Protein AF-A0A936BT68-F1 (afdb_monomer_lite)

Secondary structure (DSSP, 8-state):
-PPPPPHHHHHHHHHHHHHTTTSEEEEEE-TTT--EEEPPTT----TTPEEEEEEE--SS-TTSPPPEEEEEETTEEEE-TTEEEEE-SHHHIIIIIHHHHHHTT---HHHHHHHHHHTSTT--EEEEEEETTTEEEEEE-SSS-EEEEEEE--SS--S------HHHHHHTTS------

Structure (mmCIF, N/CA/C/O backbone):
data_AF-A0A936BT68-F1
#
_entry.id   AF-A0A936BT68-F1
#
loop_
_atom_site.group_PDB
_atom_site.id
_atom_site.type_symbol
_atom_site.label_atom_id
_atom_site.label_alt_id
_atom_site.label_comp_id
_atom_site.label_asym_id
_atom_site.label_entity_id
_atom_site.label_seq_id
_atom_site.pdbx_PDB_ins_code
_atom_site.Cartn_x
_atom_site.Cartn_y
_atom_site.Cartn_z
_atom_site.occupancy
_atom_site.B_iso_or_equiv
_atom_site.auth_seq_id
_atom_site.auth_comp_id
_atom_site.auth_asym_id
_atom_site.auth_atom_id
_atom_site.pdbx_PDB_model_num
ATOM 1 N N . MET A 1 1 ? -19.590 13.803 23.594 1.00 48.88 1 MET A N 1
ATOM 2 C CA . MET A 1 1 ? -20.004 13.004 22.419 1.00 48.88 1 MET A CA 1
ATOM 3 C C . MET A 1 1 ? -18.750 12.558 21.680 1.00 48.88 1 MET A C 1
ATOM 5 O O . MET A 1 1 ? -17.826 13.366 21.618 1.00 48.88 1 MET A O 1
ATOM 9 N N . PRO A 1 2 ? -18.669 11.313 21.182 1.00 62.84 2 PRO A N 1
ATOM 10 C CA . PRO A 1 2 ? -17.522 10.869 20.390 1.00 62.84 2 PRO A CA 1
ATOM 11 C C . PRO A 1 2 ? -17.356 11.774 19.162 1.00 62.84 2 PRO A C 1
ATOM 13 O O . PRO A 1 2 ? -18.346 12.160 18.539 1.00 62.84 2 PRO A O 1
ATOM 16 N N . LYS A 1 3 ? -16.112 12.158 18.842 1.00 68.19 3 LYS A N 1
ATOM 17 C CA . LYS A 1 3 ? -15.832 12.954 17.639 1.00 68.19 3 LYS A CA 1
ATOM 18 C C . LYS A 1 3 ? -16.303 12.165 16.409 1.00 68.19 3 LYS A C 1
ATOM 20 O O . LYS A 1 3 ? -15.935 10.995 16.293 1.00 68.19 3 LYS A O 1
ATOM 25 N N . PRO A 1 4 ? -17.068 12.780 15.489 1.00 77.62 4 PRO A N 1
ATOM 26 C CA . PRO A 1 4 ? -17.432 12.132 14.239 1.00 77.62 4 PRO A CA 1
ATOM 27 C C . PRO A 1 4 ? -16.176 11.677 13.497 1.00 77.62 4 PRO A C 1
ATOM 29 O O . PRO A 1 4 ? -15.203 12.429 13.384 1.00 77.62 4 PRO A O 1
ATOM 32 N N . LEU A 1 5 ? -16.186 10.443 12.997 1.00 83.75 5 LEU A N 1
ATOM 33 C CA . LEU A 1 5 ? -15.094 9.956 12.167 1.00 83.75 5 LEU A CA 1
ATOM 34 C C . LEU A 1 5 ? -15.108 10.700 10.839 1.00 83.75 5 LEU A C 1
ATOM 36 O O . LEU A 1 5 ? -16.136 10.799 10.171 1.00 83.75 5 LEU A O 1
ATOM 40 N N . THR A 1 6 ? -13.947 11.213 10.450 1.00 87.19 6 THR A N 1
ATOM 41 C CA . THR A 1 6 ? -13.766 11.783 9.120 1.00 87.19 6 THR A CA 1
ATOM 42 C C . THR A 1 6 ? -13.643 10.657 8.096 1.00 87.19 6 THR A C 1
ATOM 44 O O . THR A 1 6 ? -13.238 9.535 8.420 1.00 87.19 6 THR A O 1
ATOM 47 N N . SER A 1 7 ? -13.927 10.962 6.831 1.00 84.81 7 SER A N 1
ATOM 48 C CA . SER A 1 7 ? -13.665 10.042 5.717 1.00 84.81 7 SER A CA 1
ATOM 49 C C . SER A 1 7 ? -12.198 9.600 5.677 1.00 84.81 7 SER A C 1
ATOM 51 O O . SER A 1 7 ? -11.913 8.440 5.393 1.00 84.81 7 SER A O 1
ATOM 53 N N . THR A 1 8 ? -11.267 10.485 6.041 1.00 81.88 8 THR A N 1
ATOM 54 C CA . THR A 1 8 ? -9.837 10.176 6.157 1.00 81.88 8 THR A CA 1
ATOM 55 C C . THR A 1 8 ? -9.554 9.116 7.223 1.00 81.88 8 THR A C 1
ATOM 57 O O . THR A 1 8 ? -8.767 8.205 6.966 1.00 81.88 8 THR A O 1
ATOM 60 N N . HIS A 1 9 ? -10.207 9.186 8.390 1.00 84.38 9 HIS A N 1
ATOM 61 C CA . HIS A 1 9 ? -10.048 8.174 9.442 1.00 84.38 9 HIS A CA 1
ATOM 62 C C . HIS A 1 9 ? -10.574 6.812 8.993 1.00 84.38 9 HIS A C 1
ATOM 64 O O . HIS A 1 9 ? -9.851 5.823 9.084 1.00 84.38 9 HIS A O 1
ATOM 70 N N . LEU A 1 10 ? -11.792 6.769 8.445 1.00 87.44 10 LEU A N 1
ATOM 71 C CA . LEU A 1 10 ? -12.382 5.528 7.933 1.00 87.44 10 LEU A CA 1
ATOM 72 C C . LEU A 1 10 ? -11.519 4.909 6.835 1.00 87.44 10 LEU A C 1
ATOM 74 O O . LEU A 1 10 ? -11.284 3.705 6.826 1.00 87.44 10 LEU A O 1
ATOM 78 N N . ARG A 1 11 ? -10.988 5.746 5.943 1.00 84.12 11 ARG A N 1
ATOM 79 C CA . ARG A 1 11 ? -10.097 5.316 4.871 1.00 84.12 11 ARG A CA 1
ATOM 80 C C . ARG A 1 11 ? -8.793 4.718 5.404 1.00 84.12 11 ARG A C 1
ATOM 82 O O . ARG A 1 11 ? -8.335 3.719 4.865 1.00 84.12 11 ARG A O 1
ATOM 89 N N . ARG A 1 12 ? -8.191 5.308 6.441 1.00 84.12 12 ARG A N 1
ATOM 90 C CA . ARG A 1 12 ? -6.978 4.764 7.076 1.00 84.12 12 ARG A CA 1
ATOM 91 C C . ARG A 1 12 ? -7.250 3.406 7.722 1.00 84.12 12 ARG A C 1
ATOM 93 O O . ARG A 1 12 ? -6.476 2.484 7.508 1.00 84.12 12 ARG A O 1
ATOM 100 N N . LEU A 1 13 ? -8.357 3.283 8.454 1.00 88.81 13 LEU A N 1
ATOM 101 C CA . LEU A 1 13 ? -8.771 2.014 9.055 1.00 88.81 13 LEU A CA 1
ATOM 102 C C . LEU A 1 13 ? -9.022 0.950 7.978 1.00 88.81 13 LEU A C 1
ATOM 104 O O . LEU A 1 13 ? -8.562 -0.174 8.110 1.00 88.81 13 LEU A O 1
ATOM 108 N N . ALA A 1 14 ? -9.676 1.301 6.871 1.00 88.19 14 ALA A N 1
ATOM 109 C CA . ALA A 1 14 ? -9.881 0.361 5.772 1.00 88.19 14 ALA A CA 1
ATOM 110 C C . ALA A 1 14 ? -8.554 -0.158 5.183 1.00 88.19 14 ALA A C 1
ATOM 112 O O . ALA A 1 14 ? -8.424 -1.357 4.966 1.00 88.19 14 ALA A O 1
ATOM 113 N N . GLU A 1 15 ? -7.555 0.708 4.977 1.00 84.31 15 GLU A N 1
ATOM 114 C CA . GLU A 1 15 ? -6.229 0.276 4.495 1.00 84.31 15 GLU A CA 1
ATOM 115 C C . GLU A 1 15 ? -5.481 -0.575 5.525 1.00 84.31 15 GLU A C 1
ATOM 117 O O . GLU A 1 15 ? -4.809 -1.528 5.153 1.00 84.31 15 GLU A O 1
ATOM 122 N N . GLU A 1 16 ? -5.591 -0.266 6.818 1.00 86.00 16 GLU A N 1
ATOM 123 C CA . GLU A 1 16 ? -4.971 -1.083 7.867 1.00 86.00 16 GLU A CA 1
ATOM 124 C C . GLU A 1 16 ? -5.599 -2.483 7.923 1.00 86.00 16 GLU A C 1
ATOM 126 O O . GLU A 1 16 ? -4.882 -3.481 8.012 1.00 86.00 16 GLU A O 1
ATOM 131 N N . ALA A 1 17 ? -6.927 -2.567 7.794 1.00 88.12 17 ALA A N 1
ATOM 132 C CA . ALA A 1 17 ? -7.636 -3.837 7.686 1.00 88.12 17 ALA A CA 1
ATOM 133 C C . ALA A 1 17 ? -7.255 -4.604 6.413 1.00 88.12 17 ALA A C 1
ATOM 135 O O . ALA A 1 17 ? -7.115 -5.826 6.441 1.00 88.12 17 ALA A O 1
ATOM 136 N N . ASP A 1 18 ? -7.066 -3.901 5.297 1.00 83.69 18 ASP A N 1
ATOM 137 C CA . ASP A 1 18 ? -6.603 -4.493 4.042 1.00 83.69 18 ASP A CA 1
ATOM 138 C C . ASP A 1 18 ? -5.126 -4.920 4.097 1.00 83.69 18 ASP A C 1
ATOM 140 O O . ASP A 1 18 ? -4.725 -5.883 3.451 1.00 83.69 18 ASP A O 1
ATOM 144 N N . GLY A 1 19 ? -4.306 -4.273 4.923 1.00 81.00 19 GLY A N 1
ATOM 145 C CA . GLY A 1 19 ? -2.931 -4.691 5.205 1.00 81.00 19 GLY A CA 1
ATOM 146 C C . GLY A 1 19 ? -2.835 -5.964 6.054 1.00 81.00 19 GLY A C 1
ATOM 147 O O . GLY A 1 19 ? -1.782 -6.596 6.080 1.00 81.00 19 GLY A O 1
ATOM 148 N N . ARG A 1 20 ? -3.926 -6.362 6.722 1.00 85.38 20 ARG A N 1
ATOM 149 C CA . ARG A 1 20 ? -4.020 -7.528 7.620 1.00 85.38 20 ARG A CA 1
ATOM 150 C C . ARG A 1 20 ? -5.041 -8.557 7.116 1.00 85.38 20 ARG A C 1
ATOM 152 O O . ARG A 1 20 ? -5.829 -9.105 7.887 1.00 85.38 20 ARG A O 1
ATOM 159 N N . ARG A 1 21 ? -5.068 -8.801 5.799 1.00 85.38 21 ARG A N 1
ATOM 160 C CA . ARG A 1 21 ? -5.963 -9.808 5.198 1.00 85.38 21 ARG A CA 1
ATOM 161 C C . ARG A 1 21 ? -5.765 -11.187 5.823 1.00 85.38 21 ARG A C 1
ATOM 163 O O . ARG A 1 21 ? -4.670 -11.554 6.239 1.00 85.38 21 ARG A O 1
ATOM 170 N N . GLY A 1 22 ? -6.853 -11.946 5.880 1.00 84.75 22 GLY A N 1
ATOM 171 C CA . GLY A 1 22 ? -6.909 -13.266 6.496 1.00 84.75 22 GLY A CA 1
ATOM 172 C C . GLY A 1 22 ? -7.015 -13.237 8.021 1.00 84.75 22 GLY A C 1
ATOM 173 O O . GLY A 1 22 ? -7.292 -14.278 8.615 1.00 84.75 22 GLY A O 1
ATOM 174 N N . GLU A 1 23 ? -6.851 -12.076 8.659 1.00 89.19 23 GLU A N 1
ATOM 175 C CA . GLU A 1 23 ? -7.019 -11.915 10.100 1.00 89.19 23 GLU A CA 1
ATOM 176 C C . GLU A 1 23 ? -8.443 -11.456 10.447 1.00 89.19 23 GLU A C 1
ATOM 178 O O . GLU A 1 23 ? -9.069 -10.671 9.730 1.00 89.19 23 GLU A O 1
ATOM 183 N N . LYS A 1 24 ? -8.951 -11.927 11.591 1.00 90.62 24 LYS A N 1
ATOM 184 C CA . LYS A 1 24 ? -10.125 -11.331 12.237 1.00 90.62 24 LYS A CA 1
ATOM 185 C C . LYS A 1 24 ? -9.650 -10.182 13.112 1.00 90.62 24 LYS A C 1
ATOM 187 O O . LYS A 1 24 ? -8.846 -10.385 14.020 1.00 90.62 24 LYS A O 1
ATOM 192 N N . LEU A 1 25 ? -10.147 -8.989 12.837 1.00 93.06 25 LEU A N 1
ATOM 193 C CA . LEU A 1 25 ? -9.731 -7.753 13.477 1.00 93.06 25 LEU A CA 1
ATOM 194 C C . LEU A 1 25 ? -10.858 -7.203 14.343 1.00 93.06 25 LEU A C 1
ATOM 196 O O . LEU A 1 25 ? -12.029 -7.261 13.974 1.00 93.06 25 LEU A O 1
ATOM 200 N N . GLN A 1 26 ? -10.492 -6.615 15.476 1.00 93.69 26 GLN A N 1
ATOM 201 C CA . GLN A 1 26 ? -11.423 -5.896 16.340 1.00 93.69 26 GLN A CA 1
ATOM 202 C C . GLN A 1 26 ? -11.029 -4.426 16.361 1.00 93.69 26 GLN A C 1
ATOM 204 O O . GLN A 1 26 ? -9.921 -4.081 16.772 1.00 93.69 26 GLN A O 1
ATOM 209 N N . LEU A 1 27 ? -11.922 -3.568 15.877 1.00 93.44 27 LEU A N 1
ATOM 210 C CA . LEU A 1 27 ? -11.777 -2.125 15.959 1.00 93.44 27 LEU A CA 1
ATOM 211 C C . LEU A 1 27 ? -12.175 -1.690 17.364 1.00 93.44 27 LEU A C 1
ATOM 213 O O . LEU A 1 27 ? -13.316 -1.891 17.785 1.00 93.44 27 LEU A O 1
ATOM 217 N N . ILE A 1 28 ? -11.240 -1.085 18.078 1.00 92.62 28 ILE A N 1
ATOM 218 C CA . ILE A 1 28 ? -11.433 -0.633 19.451 1.00 92.62 28 ILE A CA 1
ATOM 219 C C . ILE A 1 28 ? -11.326 0.883 19.533 1.00 92.62 28 ILE A C 1
ATOM 221 O O . ILE A 1 28 ? -10.630 1.505 18.729 1.00 92.62 28 ILE A O 1
ATOM 225 N N . GLN A 1 29 ? -11.997 1.468 20.523 1.00 89.69 29 GLN A N 1
ATOM 226 C CA . GLN A 1 29 ? -11.773 2.854 20.918 1.00 89.69 29 GLN A CA 1
ATOM 227 C C . GLN A 1 29 ? -10.882 2.896 22.154 1.00 89.69 29 GLN A C 1
ATOM 229 O O . GLN A 1 29 ? -11.271 2.398 23.212 1.00 89.69 29 GLN A O 1
ATOM 234 N N . ASP A 1 30 ? -9.696 3.489 22.021 1.00 83.62 30 ASP A N 1
ATOM 235 C CA . ASP A 1 30 ? -8.776 3.662 23.139 1.00 83.62 30 ASP A CA 1
ATOM 236 C C . ASP A 1 30 ? -9.451 4.510 24.234 1.00 83.62 30 ASP A C 1
ATOM 238 O O . ASP A 1 30 ? -9.887 5.632 23.959 1.00 83.62 30 ASP A O 1
ATOM 242 N N . PRO A 1 31 ? -9.566 4.013 25.478 1.00 83.12 31 PRO A N 1
ATOM 243 C CA . PRO A 1 31 ? -10.283 4.722 26.533 1.00 83.12 31 PRO A CA 1
ATOM 244 C C . PRO A 1 31 ? -9.545 5.972 27.038 1.00 83.12 31 PRO A C 1
ATOM 246 O O . PRO A 1 31 ? -10.157 6.806 27.703 1.00 83.12 31 PRO A O 1
ATOM 249 N N . ARG A 1 32 ? -8.242 6.113 26.759 1.00 84.06 32 ARG A N 1
ATOM 250 C CA . ARG A 1 32 ? -7.422 7.263 27.172 1.00 84.06 32 ARG A CA 1
ATOM 251 C C . ARG A 1 32 ? -7.440 8.364 26.125 1.00 84.06 32 ARG A C 1
ATOM 253 O O . ARG A 1 32 ? -7.597 9.530 26.476 1.00 84.06 32 ARG A O 1
ATOM 260 N N . THR A 1 33 ? -7.247 8.006 24.857 1.00 84.56 33 THR A N 1
ATOM 261 C CA . THR A 1 33 ? -7.128 8.990 23.765 1.00 84.56 33 THR A CA 1
ATOM 262 C C . THR A 1 33 ? -8.436 9.195 23.006 1.00 84.56 33 THR A C 1
ATOM 264 O O . THR A 1 33 ? -8.619 10.223 22.354 1.00 84.56 33 THR A O 1
ATOM 267 N N . GLY A 1 34 ? -9.363 8.238 23.085 1.00 83.62 34 GLY A N 1
ATOM 268 C CA . GLY A 1 34 ? -10.586 8.207 22.287 1.00 83.62 34 GLY A CA 1
ATOM 269 C C . GLY A 1 34 ? -10.357 7.830 20.820 1.00 83.62 34 GLY A C 1
ATOM 270 O O . GLY A 1 34 ? -11.310 7.881 20.037 1.00 83.62 34 GLY A O 1
ATOM 271 N N . GLU A 1 35 ? -9.127 7.478 20.432 1.00 87.06 35 GLU A N 1
ATOM 272 C CA . GLU A 1 35 ? -8.771 7.123 19.058 1.00 87.06 35 GLU A CA 1
ATOM 273 C C . GLU A 1 35 ? -9.236 5.712 18.694 1.00 87.06 35 GLU A C 1
ATOM 275 O O . GLU A 1 35 ? -9.232 4.802 19.523 1.00 87.06 35 GLU A O 1
ATOM 280 N N . LEU A 1 36 ? -9.623 5.527 17.429 1.00 89.75 36 LEU A N 1
ATOM 281 C CA . LEU A 1 36 ? -9.947 4.211 16.891 1.00 89.75 36 LEU A CA 1
ATOM 282 C C . LEU A 1 36 ? -8.711 3.554 16.289 1.00 89.75 36 LEU A C 1
ATOM 284 O O . LEU A 1 36 ? -8.007 4.175 15.493 1.00 89.75 36 LEU A O 1
ATOM 288 N N . ARG A 1 37 ? -8.500 2.281 16.615 1.00 90.62 37 ARG A N 1
ATOM 289 C CA . ARG A 1 37 ? -7.453 1.439 16.022 1.00 90.62 37 ARG A CA 1
ATOM 290 C C . ARG A 1 37 ? -7.850 -0.027 16.067 1.00 90.62 37 ARG A C 1
ATOM 292 O O . ARG A 1 37 ? -8.706 -0.407 16.868 1.00 90.62 37 ARG A O 1
ATOM 299 N N . PHE A 1 38 ? -7.215 -0.863 15.253 1.00 92.12 38 PHE A N 1
ATOM 300 C CA . PHE A 1 38 ? -7.369 -2.301 15.425 1.00 92.12 38 PHE A CA 1
ATOM 301 C C . PHE A 1 38 ? -6.564 -2.797 16.622 1.00 92.12 38 PHE A C 1
ATOM 303 O O . PHE A 1 38 ? -5.456 -2.333 16.903 1.00 92.12 38 PHE A O 1
ATOM 310 N N . LEU A 1 39 ? -7.135 -3.767 17.327 1.00 90.62 39 LEU A N 1
ATOM 311 C CA . LEU A 1 39 ? -6.437 -4.529 18.348 1.00 90.62 39 LEU A CA 1
ATOM 312 C C . LEU A 1 39 ? -5.294 -5.319 17.683 1.00 90.62 39 LEU A C 1
ATOM 314 O O . LEU A 1 39 ? -5.487 -5.975 16.646 1.00 90.62 39 LEU A O 1
ATOM 318 N N . ALA A 1 40 ? -4.085 -5.226 18.238 1.00 83.19 40 ALA A N 1
ATOM 319 C CA . ALA A 1 40 ? -2.950 -5.999 17.743 1.00 83.19 40 ALA A CA 1
ATOM 320 C C . ALA A 1 40 ? -3.126 -7.492 18.064 1.00 83.19 40 ALA A C 1
ATOM 322 O O . ALA A 1 40 ? -3.779 -7.872 19.037 1.00 83.19 40 ALA A O 1
ATOM 323 N N . ALA A 1 41 ? -2.528 -8.360 17.247 1.00 80.25 41 ALA A N 1
ATOM 324 C CA . ALA A 1 41 ? -2.541 -9.795 17.513 1.00 80.25 41 ALA A CA 1
ATOM 325 C C . ALA A 1 41 ? -1.902 -10.093 18.883 1.00 80.25 41 ALA A C 1
ATOM 327 O O . ALA A 1 41 ? -0.788 -9.657 19.168 1.00 80.25 41 ALA A O 1
ATOM 328 N N . GLY A 1 42 ? -2.622 -10.821 19.741 1.00 80.25 42 GLY A N 1
ATOM 329 C CA . GLY A 1 42 ? -2.180 -11.142 21.103 1.00 80.25 42 GLY A CA 1
ATOM 330 C C . GLY A 1 42 ? -2.344 -10.010 22.127 1.00 80.25 42 GLY A C 1
ATOM 331 O O . GLY A 1 42 ? -2.100 -10.232 23.315 1.00 80.25 42 GLY A O 1
ATOM 332 N N . GLU A 1 43 ? -2.791 -8.821 21.715 1.00 85.44 43 GLU A N 1
ATOM 333 C CA . GLU A 1 43 ? -3.125 -7.740 22.638 1.00 85.44 43 GLU A CA 1
ATOM 334 C C . GLU A 1 43 ? -4.412 -8.090 23.397 1.00 85.44 43 GLU A C 1
ATOM 336 O O . GLU A 1 43 ? -5.435 -8.440 22.807 1.00 85.44 43 GLU A O 1
ATOM 341 N N . LYS A 1 44 ? -4.374 -8.011 24.731 1.00 86.06 44 LYS A N 1
ATOM 342 C CA . LY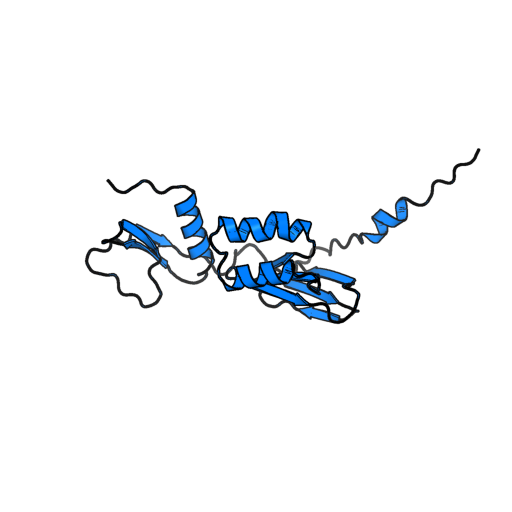S A 1 44 ? -5.574 -8.195 25.553 1.00 86.06 44 LYS A CA 1
ATOM 343 C C . LYS A 1 44 ? -6.365 -6.897 25.588 1.00 86.06 44 LYS A C 1
ATOM 345 O O . LYS A 1 44 ? -5.799 -5.836 25.841 1.00 86.06 44 LYS A O 1
ATOM 350 N N . LEU A 1 45 ? -7.680 -6.999 25.416 1.00 86.31 45 LEU A N 1
ATOM 351 C CA . LEU A 1 45 ? -8.580 -5.859 25.533 1.00 86.31 45 LEU A CA 1
ATOM 352 C C . LEU A 1 45 ? -8.455 -5.239 26.934 1.00 86.31 45 LEU A C 1
ATOM 354 O O . LEU A 1 45 ? -8.766 -5.879 27.942 1.00 86.31 45 LEU A O 1
ATOM 358 N N . ALA A 1 46 ? -7.969 -4.000 27.009 1.00 82.94 46 ALA A N 1
ATOM 359 C CA . ALA A 1 46 ? -7.828 -3.310 28.283 1.00 82.94 46 ALA A CA 1
ATOM 360 C C . ALA A 1 46 ? -9.208 -3.028 28.897 1.00 82.94 46 ALA A C 1
ATOM 362 O O . ALA A 1 46 ? -10.178 -2.739 28.191 1.00 82.94 46 ALA A O 1
ATOM 363 N N . ARG A 1 47 ? -9.303 -3.079 30.228 1.00 81.25 47 ARG A N 1
ATOM 364 C CA . ARG A 1 47 ? -10.559 -2.835 30.950 1.00 81.25 47 ARG A CA 1
ATOM 365 C C . ARG A 1 47 ? -11.108 -1.442 30.613 1.00 81.25 47 ARG A C 1
ATOM 367 O O . ARG A 1 47 ? -10.386 -0.458 30.722 1.00 81.25 47 ARG A O 1
ATOM 374 N N . GLY A 1 48 ? -12.381 -1.375 30.223 1.00 78.25 48 GLY A N 1
ATOM 375 C CA . GLY A 1 48 ? -13.042 -0.128 29.811 1.00 78.25 48 GLY A CA 1
ATOM 376 C C . GLY A 1 48 ? -12.875 0.231 28.330 1.00 78.25 48 GLY A C 1
ATOM 377 O O . GLY A 1 48 ? -13.441 1.224 27.890 1.00 78.25 48 GLY A O 1
ATOM 378 N N . THR A 1 49 ? -12.146 -0.577 27.556 1.00 83.94 49 THR A N 1
ATOM 379 C CA . THR A 1 49 ? -12.065 -0.430 26.097 1.00 83.94 49 THR A CA 1
ATOM 380 C C . THR A 1 49 ? -13.328 -0.998 25.459 1.00 83.94 49 THR A C 1
ATOM 382 O O . THR A 1 49 ? -13.692 -2.145 25.721 1.00 83.94 49 THR A O 1
ATOM 385 N N . ALA A 1 50 ? -13.987 -0.211 24.610 1.00 84.19 50 ALA A N 1
ATOM 386 C CA . ALA A 1 50 ? -15.144 -0.664 23.848 1.00 84.19 50 ALA A CA 1
ATOM 387 C C . ALA A 1 50 ? -14.701 -1.225 22.491 1.00 84.19 50 ALA A C 1
ATOM 389 O O . ALA A 1 50 ? -13.952 -0.571 21.758 1.00 84.19 50 ALA A O 1
ATOM 390 N N . VAL A 1 51 ? -15.193 -2.418 22.146 1.00 89.62 51 VAL A N 1
ATO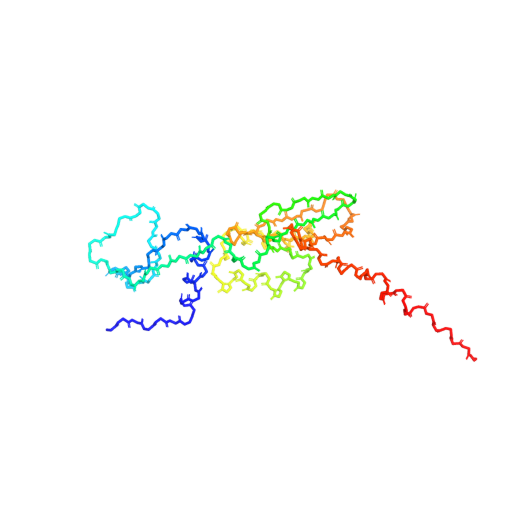M 391 C CA . VAL A 1 51 ? -15.140 -2.919 20.768 1.00 89.62 51 VAL A CA 1
ATOM 392 C C . VAL A 1 51 ? -16.229 -2.200 19.984 1.00 89.62 51 VAL A C 1
ATOM 394 O O . VAL A 1 51 ? -17.407 -2.283 20.322 1.00 89.62 51 VAL A O 1
ATOM 397 N N . VAL A 1 52 ? -15.815 -1.459 18.963 1.00 90.81 52 VAL A N 1
ATOM 398 C CA . VAL A 1 52 ? -16.697 -0.646 18.121 1.00 90.81 52 VAL A CA 1
ATOM 399 C C . VAL A 1 52 ? -17.222 -1.465 16.948 1.00 90.81 52 VAL A C 1
ATOM 401 O O . VAL A 1 52 ? -18.388 -1.339 16.585 1.00 90.81 52 VAL A O 1
ATOM 404 N N . ALA A 1 53 ? -16.366 -2.297 16.354 1.00 90.62 53 ALA A N 1
ATOM 405 C CA . ALA A 1 53 ? -16.716 -3.153 15.228 1.00 90.62 53 ALA A CA 1
ATOM 406 C C . ALA A 1 53 ? -15.749 -4.335 15.111 1.00 90.62 53 ALA A C 1
ATOM 408 O O . ALA A 1 53 ? -14.612 -4.276 15.581 1.00 90.62 53 ALA A O 1
ATOM 409 N N . GLU A 1 54 ? -16.183 -5.377 14.413 1.00 92.25 54 GLU A N 1
ATOM 410 C CA . GLU A 1 54 ? -15.307 -6.437 13.920 1.00 92.25 54 GLU A CA 1
ATOM 411 C C . GLU A 1 54 ? -15.098 -6.250 12.417 1.00 92.25 54 GLU A C 1
ATOM 413 O O . GLU A 1 54 ? -16.008 -5.828 11.701 1.00 92.25 54 GLU A O 1
ATOM 418 N N . ALA A 1 55 ? -13.895 -6.541 11.936 1.00 90.56 55 ALA A N 1
ATOM 419 C CA . ALA A 1 55 ? -13.555 -6.478 10.524 1.00 90.56 55 ALA A CA 1
ATOM 420 C C . ALA A 1 55 ? -12.797 -7.740 10.119 1.00 90.56 55 ALA A C 1
ATOM 422 O O . ALA A 1 55 ? -11.962 -8.248 10.864 1.00 90.56 55 ALA A O 1
ATOM 423 N N . ALA A 1 56 ? -13.079 -8.239 8.924 1.00 88.31 56 ALA A N 1
ATOM 424 C CA . ALA A 1 56 ? -12.325 -9.318 8.314 1.00 88.31 56 ALA A CA 1
ATOM 425 C C . ALA A 1 56 ? -12.176 -9.006 6.829 1.00 88.31 56 ALA A C 1
ATOM 427 O O . ALA A 1 56 ? -13.168 -8.764 6.140 1.00 88.31 56 ALA A O 1
ATOM 428 N N . THR A 1 57 ? -10.936 -9.015 6.352 1.00 84.38 57 THR A N 1
ATOM 429 C CA . THR A 1 57 ? -10.632 -8.860 4.930 1.00 84.38 57 THR A CA 1
ATOM 430 C C . THR A 1 57 ? -10.143 -10.201 4.417 1.00 84.38 57 THR A C 1
ATOM 432 O O . THR A 1 57 ? -9.154 -10.730 4.918 1.00 84.38 57 THR A O 1
ATOM 435 N N . GLU A 1 58 ? -10.825 -10.785 3.437 1.00 83.44 58 GLU A N 1
ATOM 436 C CA . GLU A 1 58 ? -10.383 -12.047 2.844 1.00 83.44 58 GLU A CA 1
ATOM 437 C C . GLU A 1 58 ? -9.041 -11.876 2.118 1.00 83.44 58 GLU A C 1
ATOM 439 O O . GLU A 1 58 ? -8.767 -10.838 1.521 1.00 83.44 58 GLU A O 1
ATOM 444 N N . ASN A 1 59 ? -8.200 -12.916 2.125 1.00 75.75 59 ASN A N 1
ATOM 445 C CA . ASN A 1 59 ? -6.897 -12.898 1.440 1.00 75.75 59 ASN A CA 1
ATOM 446 C C . ASN A 1 59 ? -7.007 -12.655 -0.067 1.00 75.75 59 ASN A C 1
ATOM 448 O O . ASN A 1 59 ? -6.069 -12.165 -0.698 1.00 75.75 59 ASN A O 1
ATOM 452 N N . ARG A 1 60 ? -8.133 -13.050 -0.656 1.00 72.06 60 ARG A N 1
ATOM 453 C CA . ARG A 1 60 ? -8.390 -12.976 -2.088 1.00 72.06 60 ARG A CA 1
ATOM 454 C C . ARG A 1 60 ? -9.804 -12.483 -2.297 1.00 72.06 60 ARG A C 1
ATOM 456 O O . ARG A 1 60 ? -10.688 -12.803 -1.517 1.00 72.06 60 ARG A O 1
ATOM 463 N N . VAL A 1 61 ? -10.008 -11.756 -3.386 1.00 74.38 61 VAL A N 1
ATOM 464 C CA . VAL A 1 61 ? -11.354 -11.514 -3.894 1.00 74.38 61 VAL A CA 1
ATOM 465 C C . VAL A 1 61 ? -11.770 -12.795 -4.621 1.00 74.38 61 VAL A C 1
ATOM 467 O O . VAL A 1 61 ? -11.110 -13.128 -5.606 1.00 74.38 61 VAL A O 1
ATOM 470 N N . PRO A 1 62 ? -12.820 -13.518 -4.187 1.00 71.62 62 PRO A N 1
ATOM 471 C CA . PRO A 1 62 ? -13.160 -14.837 -4.736 1.00 71.62 62 PRO A CA 1
ATOM 472 C C . PRO A 1 62 ? -13.373 -14.851 -6.253 1.00 71.62 62 PRO A C 1
ATOM 474 O O . PRO A 1 62 ? -13.189 -15.868 -6.909 1.00 71.62 62 PRO A O 1
ATOM 477 N N . THR A 1 63 ? -13.752 -13.706 -6.819 1.00 76.75 63 THR A N 1
ATOM 478 C CA . THR A 1 63 ? -14.052 -13.541 -8.242 1.00 76.75 63 THR A CA 1
ATOM 479 C C . THR A 1 63 ? 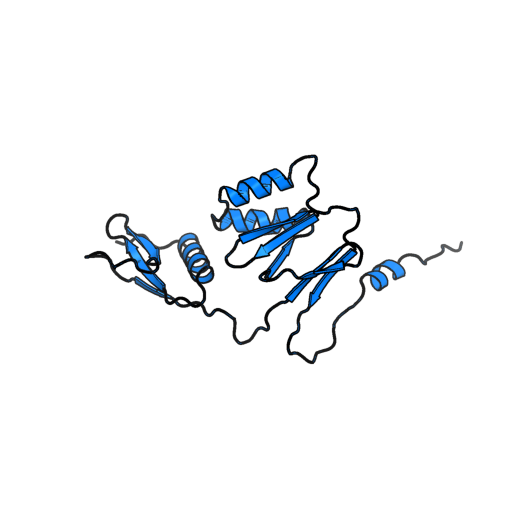-12.850 -13.098 -9.080 1.00 76.75 63 THR A C 1
ATOM 481 O O . THR A 1 63 ? -13.034 -12.755 -10.247 1.00 76.75 63 THR A O 1
ATOM 484 N N . ARG A 1 64 ? -11.648 -12.993 -8.501 1.00 73.94 64 ARG A N 1
ATOM 485 C CA . ARG A 1 64 ? -10.447 -12.533 -9.209 1.00 73.94 64 ARG A CA 1
ATOM 486 C C . ARG A 1 64 ? -9.331 -13.558 -9.108 1.00 73.94 64 ARG A C 1
ATOM 488 O O . ARG A 1 64 ? -8.916 -13.930 -8.012 1.00 73.94 64 ARG A O 1
ATOM 495 N N . ASP A 1 65 ? -8.802 -13.927 -10.266 1.00 76.00 65 ASP A N 1
ATOM 496 C CA . ASP A 1 65 ? -7.584 -14.719 -10.343 1.00 76.00 65 ASP A CA 1
ATOM 497 C C . ASP A 1 65 ? -6.395 -13.915 -9.792 1.00 76.00 65 ASP A C 1
ATOM 499 O O . ASP A 1 65 ? -6.338 -12.688 -9.957 1.00 76.00 65 ASP A O 1
ATOM 503 N N . PRO A 1 66 ? -5.434 -14.578 -9.129 1.00 70.56 66 PRO A N 1
ATOM 504 C CA . PRO A 1 66 ? -4.209 -13.922 -8.709 1.00 70.56 66 PRO A CA 1
ATOM 505 C C . PRO A 1 66 ? -3.462 -13.382 -9.932 1.00 70.56 66 PRO A C 1
ATOM 507 O O . PRO A 1 66 ? -3.242 -14.087 -10.917 1.00 70.56 66 PRO A O 1
ATOM 510 N N . VAL A 1 67 ? -3.057 -12.115 -9.858 1.00 72.75 67 VAL A N 1
ATOM 511 C CA . VAL A 1 67 ? -2.237 -11.496 -10.899 1.00 72.75 67 VAL A CA 1
ATOM 512 C C . VAL A 1 67 ? -0.811 -11.998 -10.738 1.00 72.75 67 VAL A C 1
ATOM 514 O O . VAL A 1 67 ? -0.230 -11.888 -9.657 1.00 72.75 67 VAL A O 1
ATOM 517 N N . LYS A 1 68 ? -0.231 -12.529 -11.818 1.00 80.44 68 LYS A N 1
ATOM 518 C CA . LYS A 1 68 ? 1.193 -12.845 -11.861 1.00 80.44 68 LYS A CA 1
ATOM 519 C C . LYS A 1 68 ? 1.943 -11.726 -12.564 1.00 80.44 68 LYS A C 1
ATOM 521 O O . LYS A 1 68 ? 1.736 -11.448 -13.747 1.00 80.44 68 LYS A O 1
ATOM 526 N N . VAL A 1 69 ? 2.845 -11.097 -11.824 1.00 80.94 69 VAL A N 1
ATOM 527 C CA . VAL A 1 69 ? 3.640 -9.982 -12.319 1.00 80.94 69 VAL A CA 1
ATOM 528 C C . VAL A 1 69 ? 5.052 -10.468 -12.636 1.00 80.94 69 VAL A C 1
ATOM 530 O O . VAL A 1 69 ? 5.737 -11.033 -11.787 1.00 80.94 69 VAL A O 1
ATOM 533 N N . SER A 1 70 ? 5.510 -10.241 -13.868 1.00 82.44 70 SER A N 1
ATOM 534 C CA . SER A 1 70 ? 6.863 -10.619 -14.282 1.00 82.44 70 SER A CA 1
ATOM 535 C C . SER A 1 70 ? 7.498 -9.591 -15.209 1.00 82.44 70 SER A C 1
ATOM 537 O O . SER A 1 70 ? 6.830 -8.973 -16.042 1.00 82.44 70 SER A O 1
ATOM 539 N N . LEU A 1 71 ? 8.813 -9.429 -15.093 1.00 80.25 71 LEU A N 1
ATOM 540 C CA . LEU A 1 71 ? 9.603 -8.513 -15.912 1.00 80.25 71 LEU A CA 1
ATOM 541 C C . LEU A 1 71 ? 10.598 -9.294 -16.765 1.00 80.25 71 LEU A C 1
ATOM 543 O O . LEU A 1 71 ? 11.166 -10.275 -16.309 1.00 80.25 71 LEU A O 1
ATOM 547 N N . THR A 1 72 ? 10.827 -8.873 -18.004 1.00 77.44 72 THR A N 1
ATOM 548 C CA . THR A 1 72 ? 11.899 -9.410 -18.849 1.00 77.44 72 THR A CA 1
ATOM 549 C C . THR A 1 72 ? 12.957 -8.338 -19.086 1.00 77.44 72 THR A C 1
ATOM 551 O O . THR A 1 72 ? 12.694 -7.333 -19.753 1.00 77.44 72 THR A O 1
ATOM 554 N N . ILE A 1 73 ? 14.160 -8.575 -18.564 1.00 72.94 73 ILE A N 1
ATOM 555 C CA . ILE A 1 73 ? 15.340 -7.716 -18.737 1.00 72.94 73 ILE A CA 1
ATOM 556 C C . ILE A 1 73 ? 16.367 -8.507 -19.544 1.00 72.94 73 ILE A C 1
ATOM 558 O O . ILE A 1 73 ? 16.677 -9.639 -19.175 1.00 72.94 73 ILE A O 1
ATOM 562 N N . ASN A 1 74 ? 16.859 -7.955 -20.659 1.00 74.06 74 ASN A N 1
ATOM 563 C CA . ASN A 1 74 ? 17.852 -8.617 -21.520 1.00 74.06 74 ASN A CA 1
ATOM 564 C C . ASN A 1 74 ? 17.507 -10.086 -21.869 1.00 74.06 74 ASN A C 1
ATOM 566 O O . ASN A 1 74 ? 18.350 -10.975 -21.809 1.00 74.06 74 ASN A O 1
ATOM 570 N N . GLY A 1 75 ? 16.233 -10.365 -22.172 1.00 77.38 75 GLY A N 1
ATOM 571 C CA . GLY A 1 75 ? 15.744 -11.714 -22.492 1.00 77.38 75 GLY A CA 1
ATOM 572 C C . GLY A 1 75 ? 15.539 -12.657 -21.295 1.00 77.38 75 GLY A C 1
ATOM 573 O O . GLY A 1 75 ? 14.976 -13.736 -21.473 1.00 77.38 75 GLY A O 1
ATOM 574 N N . LYS A 1 76 ? 15.914 -12.261 -20.073 1.00 76.50 76 LYS A N 1
ATOM 575 C CA . LYS A 1 76 ? 15.701 -1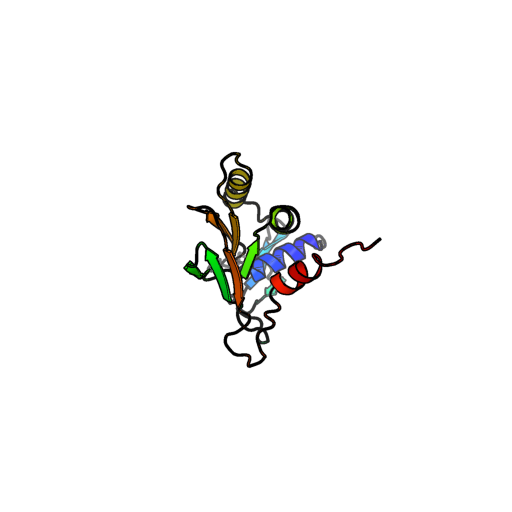3.043 -18.847 1.00 76.50 76 LYS A CA 1
ATOM 576 C C . LYS A 1 76 ? 14.393 -12.647 -18.165 1.00 76.50 76 LYS A C 1
ATOM 578 O O . LYS A 1 76 ? 14.221 -11.490 -17.783 1.00 76.50 76 LYS A O 1
ATOM 583 N N . LYS A 1 77 ? 13.489 -13.615 -17.969 1.00 82.69 77 LYS A N 1
ATOM 584 C CA . LYS A 1 77 ? 12.262 -13.438 -17.174 1.00 82.69 77 LYS A CA 1
ATOM 585 C C . LYS A 1 77 ? 12.607 -13.448 -15.680 1.00 82.69 77 LYS A C 1
ATOM 587 O O . LYS A 1 77 ? 13.260 -14.368 -15.194 1.00 82.69 77 LYS A O 1
ATOM 592 N N . ILE A 1 78 ? 12.150 -12.428 -14.972 1.00 81.81 78 ILE A N 1
ATOM 593 C CA . ILE A 1 78 ? 12.245 -12.239 -13.529 1.00 81.81 78 ILE A CA 1
ATOM 594 C C . ILE A 1 78 ? 10.817 -12.318 -12.995 1.00 81.81 78 ILE A C 1
ATOM 596 O O . ILE A 1 78 ? 9.960 -11.513 -13.369 1.00 81.81 78 ILE A O 1
ATOM 600 N N . ASP A 1 79 ? 10.556 -13.322 -12.164 1.00 85.31 79 ASP A N 1
ATOM 601 C CA . ASP A 1 79 ? 9.279 -13.457 -11.469 1.00 85.31 79 ASP A CA 1
ATOM 602 C C . ASP A 1 79 ? 9.266 -12.517 -10.262 1.00 85.31 79 ASP A C 1
ATOM 604 O O . ASP A 1 79 ? 10.196 -12.533 -9.451 1.00 85.31 79 ASP A O 1
ATOM 608 N N . LEU A 1 80 ? 8.236 -11.684 -10.147 1.00 84.44 80 LEU A N 1
ATOM 609 C CA . LEU A 1 80 ? 8.094 -10.753 -9.034 1.00 84.44 80 LEU A CA 1
ATOM 610 C C . LEU A 1 80 ? 7.085 -11.323 -8.047 1.00 84.44 80 LEU A C 1
ATOM 612 O O . LEU A 1 80 ? 5.958 -10.850 -7.919 1.00 84.44 80 LEU A O 1
ATOM 616 N N . ALA A 1 81 ? 7.504 -12.378 -7.353 1.00 82.12 81 ALA A N 1
ATOM 617 C CA . ALA A 1 81 ? 6.660 -13.054 -6.381 1.00 82.12 81 ALA A CA 1
ATOM 618 C C . ALA A 1 81 ? 6.119 -12.069 -5.325 1.00 82.12 81 ALA A C 1
ATOM 620 O O . ALA A 1 81 ? 6.868 -11.289 -4.728 1.00 82.12 81 ALA A O 1
ATOM 621 N N . GLY A 1 82 ? 4.802 -12.117 -5.109 1.00 78.19 82 GLY A N 1
ATOM 622 C CA . GLY A 1 82 ? 4.091 -11.254 -4.162 1.00 78.19 82 GLY A CA 1
ATOM 623 C C . GLY A 1 82 ? 3.889 -9.809 -4.627 1.00 78.19 82 GLY A C 1
ATOM 624 O O . GLY A 1 82 ? 3.350 -9.012 -3.862 1.00 78.19 82 GLY A O 1
ATOM 625 N N . ALA A 1 83 ? 4.313 -9.466 -5.846 1.00 83.62 83 ALA A N 1
ATOM 626 C CA . ALA A 1 83 ? 4.011 -8.175 -6.438 1.00 83.62 83 ALA A CA 1
ATOM 627 C C . ALA A 1 83 ? 2.581 -8.137 -6.970 1.00 83.62 83 ALA A C 1
ATOM 629 O O . ALA A 1 83 ? 2.119 -9.072 -7.622 1.00 83.62 83 ALA A O 1
ATOM 630 N N . ASP A 1 84 ? 1.912 -7.022 -6.727 1.00 80.31 84 ASP A N 1
ATOM 631 C CA . ASP A 1 84 ? 0.572 -6.719 -7.225 1.00 80.31 84 ASP A CA 1
ATOM 632 C C . ASP A 1 84 ? 0.581 -5.551 -8.225 1.00 80.31 84 ASP A C 1
ATOM 634 O O . ASP A 1 84 ? -0.335 -5.442 -9.041 1.00 80.31 84 ASP A O 1
ATOM 638 N N . ALA A 1 85 ? 1.636 -4.726 -8.236 1.00 84.00 85 ALA A N 1
ATOM 639 C CA . ALA A 1 85 ? 1.856 -3.705 -9.257 1.00 84.00 85 ALA A CA 1
ATOM 640 C C . ALA A 1 85 ? 3.345 -3.412 -9.519 1.00 84.00 85 ALA A C 1
ATOM 642 O O . ALA A 1 85 ? 4.222 -3.659 -8.691 1.00 84.00 85 ALA A O 1
ATOM 643 N N . ILE A 1 86 ? 3.626 -2.829 -10.689 1.00 86.75 86 ILE A N 1
ATOM 644 C CA . ILE A 1 86 ? 4.924 -2.234 -11.033 1.00 86.75 86 ILE A CA 1
ATOM 645 C C . ILE A 1 86 ? 4.696 -0.838 -11.597 1.00 86.75 86 ILE A C 1
ATOM 647 O O . ILE A 1 86 ? 3.849 -0.641 -12.470 1.00 86.75 86 ILE A O 1
ATOM 651 N N . PHE A 1 87 ? 5.532 0.100 -11.170 1.00 87.38 87 PHE A N 1
ATOM 652 C CA . PHE A 1 87 ? 5.638 1.440 -11.723 1.00 87.38 87 PHE A CA 1
ATOM 653 C C . PHE A 1 87 ? 6.978 1.571 -12.455 1.00 87.38 87 PHE A C 1
ATOM 655 O O . PHE A 1 87 ? 8.032 1.531 -11.828 1.00 87.38 87 PHE A O 1
ATOM 662 N N . TRP A 1 88 ? 6.948 1.688 -13.786 1.00 84.81 88 TRP A N 1
ATOM 663 C CA . TRP A 1 88 ? 8.163 1.745 -14.619 1.00 84.81 88 TRP A CA 1
ATOM 664 C C . TRP A 1 88 ? 8.500 3.143 -15.141 1.00 84.81 88 TRP A C 1
ATOM 666 O O . TRP A 1 88 ? 9.581 3.356 -15.672 1.00 84.81 88 TRP A O 1
ATOM 676 N N . SER A 1 89 ? 7.547 4.080 -15.130 1.00 84.06 89 SER A N 1
ATOM 677 C CA . SER A 1 89 ? 7.760 5.418 -15.685 1.00 84.06 89 SER A CA 1
ATOM 678 C C . SER A 1 89 ? 7.773 6.419 -14.559 1.00 84.06 89 SER A C 1
ATOM 680 O O . SER A 1 89 ? 6.995 6.302 -13.613 1.00 84.06 89 SER A O 1
ATOM 682 N N . GLU A 1 90 ? 8.598 7.445 -14.720 1.00 84.19 90 GLU A N 1
ATOM 683 C CA . GLU A 1 90 ? 8.629 8.595 -13.824 1.00 84.19 90 GLU A CA 1
ATOM 684 C C . GLU A 1 90 ? 7.226 9.159 -13.621 1.00 84.19 90 GLU A C 1
ATOM 686 O O . GLU A 1 90 ? 6.726 9.199 -12.504 1.00 84.19 90 GLU A O 1
ATOM 691 N N . SER A 1 91 ? 6.484 9.399 -14.705 1.00 89.31 91 SER A N 1
ATOM 692 C CA . SER A 1 91 ? 5.101 9.858 -14.583 1.00 89.31 91 SER A CA 1
ATOM 693 C C . SER A 1 91 ? 4.185 8.891 -13.820 1.00 89.31 91 SER A C 1
ATOM 695 O O . SER A 1 91 ? 3.202 9.364 -13.253 1.00 89.31 91 SER A O 1
ATOM 697 N N . ALA A 1 92 ? 4.406 7.573 -13.850 1.00 89.56 92 ALA A N 1
ATOM 698 C CA . ALA A 1 92 ? 3.580 6.644 -13.081 1.00 89.56 92 ALA A CA 1
ATOM 699 C C . ALA A 1 92 ? 3.931 6.704 -11.587 1.00 89.56 92 ALA A C 1
ATOM 701 O O . ALA A 1 92 ? 3.046 6.720 -10.730 1.00 89.56 92 ALA A O 1
ATOM 702 N N . ILE A 1 93 ? 5.224 6.791 -11.293 1.00 88.81 93 ILE A N 1
ATOM 703 C CA . ILE A 1 93 ? 5.759 6.911 -9.941 1.00 88.81 93 ILE A CA 1
ATOM 704 C C . ILE A 1 93 ? 5.290 8.230 -9.302 1.00 88.81 93 ILE A C 1
ATOM 706 O O . ILE A 1 93 ? 4.671 8.225 -8.238 1.00 88.81 93 ILE A O 1
ATOM 710 N N . GLU A 1 94 ? 5.480 9.350 -9.993 1.00 88.88 94 GLU A N 1
ATOM 711 C CA . GLU A 1 94 ? 5.180 10.684 -9.470 1.00 88.88 94 GLU A CA 1
ATOM 712 C C . GLU A 1 94 ? 3.688 10.965 -9.322 1.00 88.88 94 GLU A C 1
ATOM 714 O O . GLU A 1 94 ? 3.275 11.642 -8.382 1.00 88.88 94 GLU A O 1
ATOM 719 N N . LYS A 1 95 ? 2.861 10.447 -10.237 1.00 90.56 95 LYS A N 1
ATOM 720 C CA . LYS A 1 95 ? 1.421 10.748 -10.237 1.00 90.56 95 LYS A CA 1
ATOM 721 C C . LYS A 1 95 ? 0.594 9.755 -9.439 1.00 90.56 95 LYS A C 1
ATOM 723 O O . LYS A 1 95 ? -0.481 10.126 -8.973 1.00 90.56 95 LYS A O 1
ATOM 728 N N . PHE A 1 96 ? 1.053 8.514 -9.291 1.00 90.94 96 PHE A N 1
ATOM 729 C CA . PHE A 1 96 ? 0.263 7.472 -8.634 1.00 90.94 96 PHE A CA 1
ATOM 730 C C . PHE A 1 96 ? 0.945 6.933 -7.385 1.00 90.94 96 PHE A C 1
ATOM 732 O O . PHE A 1 96 ? 0.315 6.896 -6.330 1.00 90.94 96 PHE A O 1
ATOM 739 N N . MET A 1 97 ? 2.223 6.563 -7.469 1.00 90.06 97 MET A N 1
ATOM 740 C CA . MET A 1 97 ? 2.898 5.879 -6.370 1.00 90.06 97 MET A CA 1
ATOM 741 C C . MET A 1 97 ? 3.160 6.810 -5.177 1.00 90.06 97 MET A C 1
ATOM 743 O O . MET A 1 97 ? 2.634 6.561 -4.090 1.00 90.06 97 MET A O 1
ATOM 747 N N . TRP A 1 98 ? 3.917 7.900 -5.348 1.00 91.69 98 TRP A N 1
ATOM 748 C CA . TRP A 1 98 ? 4.208 8.815 -4.231 1.00 91.69 98 TRP A CA 1
ATOM 749 C C . TRP A 1 98 ? 2.947 9.416 -3.606 1.00 91.69 98 TRP A C 1
ATOM 751 O O . TRP A 1 98 ? 2.818 9.353 -2.378 1.00 91.69 98 TRP A O 1
ATOM 761 N N . PRO A 1 99 ? 1.970 9.911 -4.395 1.00 92.62 99 PRO A N 1
ATOM 762 C CA . PRO A 1 99 ? 0.736 10.445 -3.832 1.00 92.62 99 PRO A CA 1
ATOM 763 C C . PRO A 1 99 ? -0.074 9.391 -3.074 1.00 92.62 99 PRO A C 1
ATOM 765 O O . PRO A 1 99 ? -0.670 9.710 -2.041 1.00 92.62 99 PRO A O 1
ATOM 768 N N . TYR A 1 100 ? -0.080 8.130 -3.525 1.00 89.75 100 TYR A N 1
ATOM 769 C CA . TYR A 1 100 ? -0.710 7.042 -2.778 1.00 89.75 100 TYR A CA 1
ATOM 770 C C . TYR A 1 100 ? -0.043 6.883 -1.408 1.00 89.75 100 TYR A C 1
ATOM 772 O O . TYR A 1 100 ? -0.703 7.098 -0.392 1.00 89.75 100 TYR A O 1
ATOM 780 N N . TYR A 1 101 ? 1.264 6.620 -1.363 1.00 88.25 101 TYR A N 1
ATOM 781 C CA . TYR A 1 101 ? 1.982 6.391 -0.105 1.00 88.25 101 TYR A CA 1
ATOM 782 C C . TYR A 1 101 ? 1.862 7.567 0.868 1.00 88.25 101 TYR A C 1
ATOM 784 O O . TYR A 1 101 ? 1.589 7.372 2.055 1.00 88.25 101 TYR A O 1
ATOM 792 N N . GLN A 1 102 ? 1.984 8.795 0.366 1.00 89.56 102 GLN A N 1
ATOM 793 C CA . GLN A 1 102 ? 1.854 9.991 1.189 1.00 89.56 102 GLN A CA 1
ATOM 794 C C . GLN A 1 102 ? 0.428 10.180 1.711 1.00 89.56 102 GLN A C 1
ATOM 796 O O . GLN A 1 102 ? 0.230 10.376 2.909 1.00 89.56 102 GLN A O 1
ATOM 801 N N . SER A 1 103 ? -0.583 10.061 0.846 1.00 84.31 103 SER A N 1
ATOM 802 C CA . SER A 1 103 ? -1.981 10.243 1.255 1.00 84.31 103 SER A CA 1
ATOM 803 C C . SER A 1 103 ? -2.498 9.122 2.164 1.00 84.31 103 SER A C 1
ATOM 805 O O . SER A 1 103 ? -3.505 9.308 2.856 1.00 84.31 103 SER A O 1
ATOM 807 N N . ARG A 1 104 ? -1.835 7.959 2.174 1.00 80.94 104 ARG A N 1
ATOM 808 C CA . ARG A 1 104 ? -2.121 6.851 3.097 1.00 80.94 104 ARG A CA 1
ATOM 809 C C . ARG A 1 104 ? -1.312 6.907 4.393 1.00 80.94 104 ARG A C 1
ATOM 811 O O . ARG A 1 104 ? -1.548 6.082 5.265 1.00 80.94 104 ARG A O 1
ATOM 818 N N . GLY A 1 105 ? -0.399 7.870 4.548 1.00 81.62 105 GLY A N 1
ATOM 819 C CA . GLY A 1 105 ? 0.486 7.929 5.716 1.00 81.62 105 GLY A CA 1
ATOM 820 C C . GLY A 1 105 ? 1.460 6.747 5.788 1.00 81.62 105 GLY A C 1
ATOM 821 O O . GLY A 1 105 ? 1.937 6.413 6.864 1.00 81.62 105 GLY A O 1
ATOM 822 N N . LEU A 1 106 ? 1.743 6.118 4.645 1.00 83.62 106 LEU A N 1
ATOM 823 C CA . LEU A 1 106 ? 2.658 4.982 4.496 1.00 83.62 106 LEU A CA 1
ATOM 824 C C . LEU A 1 106 ? 4.079 5.435 4.112 1.00 83.62 106 LEU A C 1
ATOM 826 O O . LEU A 1 106 ? 4.926 4.616 3.772 1.00 83.62 106 LEU A O 1
ATOM 830 N N . MET A 1 107 ? 4.342 6.746 4.130 1.00 87.88 107 MET A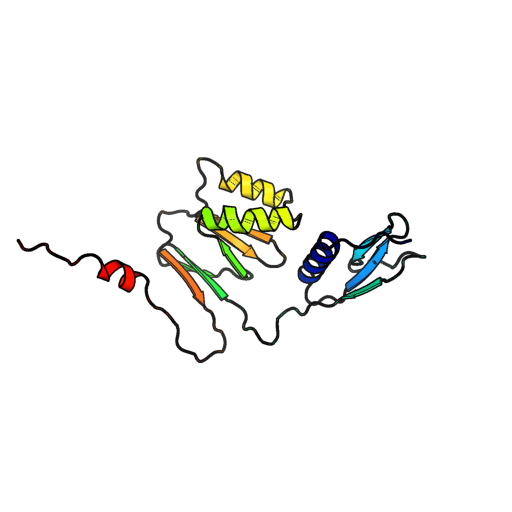 N 1
ATOM 831 C CA . MET A 1 107 ? 5.644 7.338 3.811 1.00 87.88 107 MET A CA 1
ATOM 832 C C . MET A 1 107 ? 6.605 7.247 5.008 1.00 87.88 107 MET A C 1
ATOM 834 O O . MET A 1 107 ? 7.015 8.258 5.586 1.00 87.88 107 MET A O 1
ATOM 838 N N . ASP A 1 108 ? 6.921 6.017 5.407 1.00 83.75 108 ASP A N 1
ATOM 839 C CA . ASP A 1 108 ? 7.856 5.715 6.489 1.00 83.75 108 ASP A CA 1
ATOM 840 C C . ASP A 1 108 ? 9.325 5.982 6.097 1.00 83.75 108 ASP A C 1
ATOM 842 O O . ASP A 1 108 ? 9.638 6.393 4.977 1.00 83.75 108 ASP A O 1
ATOM 846 N N . ALA A 1 109 ? 10.260 5.744 7.021 1.00 84.62 109 ALA A N 1
ATOM 847 C CA . ALA A 1 109 ? 11.687 5.962 6.776 1.00 84.62 109 ALA A CA 1
ATOM 848 C C . ALA A 1 109 ? 12.241 5.119 5.608 1.00 84.62 109 ALA A C 1
ATOM 850 O O . ALA A 1 109 ? 13.141 5.579 4.894 1.00 84.62 109 ALA A O 1
ATOM 851 N N . LYS A 1 110 ? 11.693 3.915 5.371 1.00 81.06 110 LYS A N 1
ATOM 852 C CA . LYS A 1 110 ? 12.091 3.061 4.243 1.00 81.06 110 LYS A CA 1
ATOM 853 C C . LYS A 1 110 ? 11.615 3.687 2.934 1.00 81.06 110 LYS A C 1
ATOM 855 O O . LYS A 1 110 ? 12.415 3.832 2.013 1.00 81.06 110 LYS A O 1
ATOM 860 N N . MET A 1 111 ? 10.356 4.110 2.859 1.00 81.94 111 MET A N 1
ATOM 861 C CA . MET A 1 111 ? 9.786 4.753 1.673 1.00 81.94 111 MET A CA 1
ATOM 862 C C . MET A 1 111 ? 10.433 6.107 1.371 1.00 81.94 111 MET A C 1
ATOM 864 O O . MET A 1 111 ? 10.677 6.417 0.209 1.00 81.94 111 MET A O 1
ATOM 868 N N . GLN A 1 112 ? 10.802 6.879 2.393 1.00 86.94 112 GLN A N 1
ATOM 869 C CA . GLN A 1 112 ? 11.565 8.118 2.214 1.00 86.94 112 GLN A CA 1
ATOM 870 C C . GLN A 1 112 ? 12.975 7.847 1.679 1.00 86.94 112 GLN A C 1
ATOM 872 O O . GLN A 1 112 ? 13.454 8.564 0.804 1.00 86.94 112 GLN A O 1
ATOM 877 N N . THR A 1 113 ? 13.641 6.801 2.177 1.00 82.62 113 THR A N 1
ATOM 878 C CA . THR A 1 113 ? 14.942 6.361 1.644 1.00 82.62 113 THR A CA 1
ATOM 879 C C . THR A 1 113 ? 14.815 5.929 0.184 1.00 82.62 113 THR A C 1
ATOM 881 O O . THR A 1 113 ? 15.628 6.329 -0.644 1.00 82.62 113 THR A O 1
ATOM 884 N N . LEU A 1 114 ? 13.759 5.180 -0.145 1.00 82.56 114 LEU A N 1
ATOM 885 C CA . LEU A 1 114 ? 13.440 4.757 -1.508 1.00 82.56 114 LEU A CA 1
ATOM 886 C C . LEU A 1 114 ? 13.235 5.957 -2.441 1.00 82.56 114 LEU A C 1
ATOM 888 O O . LEU A 1 114 ? 13.810 6.002 -3.523 1.00 82.56 114 LEU A O 1
ATOM 892 N N . GLN A 1 115 ? 12.446 6.943 -2.008 1.00 87.38 115 GLN A N 1
ATOM 893 C CA . GLN A 1 115 ? 12.181 8.160 -2.770 1.00 87.38 115 GLN A CA 1
ATOM 894 C C . GLN A 1 115 ? 13.467 8.962 -3.003 1.00 87.38 115 GLN A C 1
ATOM 896 O O . GLN A 1 115 ? 13.718 9.412 -4.116 1.00 87.38 115 GLN A O 1
ATOM 901 N N . LYS A 1 116 ? 14.320 9.100 -1.980 1.00 85.81 116 LYS A N 1
ATOM 902 C CA . LYS A 1 116 ? 15.630 9.757 -2.122 1.00 85.81 116 LYS A CA 1
ATOM 903 C C . LYS A 1 116 ? 16.536 9.021 -3.109 1.00 85.81 116 LYS A C 1
ATOM 905 O O . LYS A 1 116 ? 17.158 9.670 -3.938 1.00 85.81 116 LYS A O 1
ATOM 910 N N . ALA A 1 117 ? 16.589 7.691 -3.041 1.00 80.19 117 ALA A N 1
ATOM 911 C CA . ALA A 1 117 ? 17.371 6.875 -3.970 1.00 80.19 117 ALA A CA 1
ATOM 912 C C . ALA A 1 117 ? 16.841 6.958 -5.412 1.00 80.19 117 ALA A C 1
ATOM 914 O O . ALA A 1 117 ? 17.626 6.944 -6.356 1.00 80.19 117 ALA A O 1
ATOM 915 N N . TYR A 1 118 ? 15.523 7.082 -5.590 1.00 82.69 118 TYR A N 1
ATOM 916 C CA . TYR A 1 118 ? 14.898 7.281 -6.899 1.00 82.69 118 TYR A CA 1
ATOM 917 C C . TYR A 1 118 ? 15.339 8.589 -7.569 1.00 82.69 118 TYR A C 1
ATOM 919 O O . TYR A 1 118 ? 15.637 8.591 -8.756 1.00 82.69 118 TYR A O 1
ATOM 927 N N . TYR A 1 119 ? 15.440 9.678 -6.803 1.00 83.25 119 TYR A N 1
ATOM 928 C CA . TYR A 1 119 ? 15.848 10.993 -7.312 1.00 83.25 119 TYR A CA 1
ATOM 929 C C . TYR A 1 119 ? 17.360 11.264 -7.248 1.00 83.25 119 TYR A C 1
ATOM 931 O O . TYR A 1 119 ? 17.794 12.377 -7.544 1.00 83.25 119 TYR A O 1
ATOM 939 N N . ALA A 1 120 ? 18.175 10.289 -6.840 1.00 80.06 120 ALA A N 1
ATOM 940 C CA . ALA A 1 120 ? 19.624 10.449 -6.851 1.00 80.06 120 ALA A CA 1
ATOM 941 C C . ALA A 1 120 ? 20.137 10.550 -8.299 1.00 80.06 120 ALA A C 1
ATOM 943 O O . ALA A 1 120 ? 19.693 9.804 -9.168 1.00 80.06 120 ALA A O 1
ATOM 944 N N . THR A 1 121 ? 21.092 11.451 -8.552 1.00 64.44 121 THR A N 1
ATOM 945 C CA . THR A 1 121 ? 21.625 11.742 -9.897 1.00 64.44 121 THR A CA 1
ATOM 946 C C . THR A 1 121 ? 22.174 10.506 -10.621 1.00 64.44 121 THR A C 1
ATOM 948 O O . THR A 1 121 ? 22.065 10.421 -11.839 1.00 64.44 121 THR A O 1
ATOM 951 N N . ASP A 1 122 ? 22.688 9.528 -9.871 1.00 63.78 122 ASP A N 1
ATOM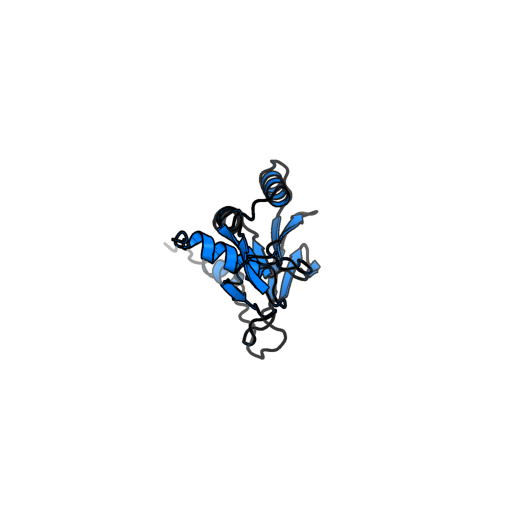 952 C CA . ASP A 1 122 ? 23.286 8.291 -10.393 1.00 63.78 122 ASP A CA 1
ATOM 953 C C . ASP A 1 122 ? 22.362 7.067 -10.217 1.00 63.78 122 ASP A C 1
ATOM 955 O O . ASP A 1 122 ? 22.819 5.935 -10.062 1.00 63.78 122 ASP A O 1
ATOM 959 N N . SER A 1 123 ? 21.044 7.278 -10.158 1.00 67.62 123 SER A N 1
ATOM 960 C CA . SER A 1 123 ? 20.090 6.191 -9.926 1.00 67.62 123 SER A CA 1
ATOM 961 C C . SER A 1 123 ? 19.903 5.309 -11.165 1.00 67.62 123 SER A C 1
ATOM 963 O O . SER A 1 123 ? 19.387 5.751 -12.189 1.00 67.62 123 SER A O 1
ATOM 965 N N . GLU A 1 124 ? 20.247 4.024 -11.049 1.00 72.12 124 GLU A N 1
ATOM 966 C CA . GLU A 1 124 ? 19.975 2.979 -12.056 1.00 72.12 124 GLU A CA 1
ATOM 967 C C . GLU A 1 124 ? 18.584 2.325 -11.874 1.00 72.12 124 GLU A C 1
ATOM 969 O O . GLU A 1 124 ? 18.327 1.200 -12.320 1.00 72.12 124 GLU A O 1
ATOM 974 N N . ILE A 1 125 ? 17.666 2.988 -11.161 1.00 72.81 125 ILE A N 1
ATOM 975 C CA . ILE A 1 125 ? 16.333 2.446 -10.877 1.00 72.81 125 ILE A CA 1
ATOM 976 C C . ILE A 1 125 ? 15.453 2.550 -12.125 1.00 72.81 125 ILE A C 1
ATOM 978 O O . ILE A 1 125 ? 15.071 3.634 -12.560 1.00 72.81 125 ILE A O 1
ATOM 982 N N . VAL A 1 126 ? 15.057 1.394 -12.659 1.00 72.88 126 VAL A N 1
ATOM 983 C CA . VAL A 1 126 ? 14.217 1.295 -13.867 1.00 72.88 126 VAL A CA 1
ATOM 984 C C . VAL A 1 126 ? 12.750 1.015 -13.569 1.00 72.88 126 VAL A C 1
ATOM 986 O O . VAL A 1 126 ? 11.887 1.235 -14.419 1.00 72.88 126 VAL A O 1
ATOM 989 N N . ALA A 1 127 ? 12.450 0.506 -12.375 1.00 82.19 127 ALA A N 1
ATOM 990 C CA . ALA A 1 127 ? 11.086 0.282 -11.926 1.00 82.19 127 ALA A CA 1
ATOM 991 C C . ALA A 1 127 ? 11.006 0.149 -10.403 1.00 82.19 127 ALA A C 1
ATOM 993 O O . ALA A 1 127 ? 11.957 -0.276 -9.742 1.00 82.19 127 ALA A O 1
ATOM 994 N N . ILE A 1 128 ? 9.825 0.440 -9.863 1.00 82.94 128 ILE A N 1
ATOM 995 C CA . ILE A 1 128 ? 9.476 0.171 -8.471 1.00 82.94 128 ILE A CA 1
ATOM 996 C C . ILE A 1 128 ? 8.330 -0.834 -8.430 1.00 82.94 128 ILE A C 1
ATOM 998 O O . ILE A 1 128 ? 7.328 -0.695 -9.132 1.00 82.94 128 ILE A O 1
ATOM 1002 N N . VAL A 1 129 ? 8.491 -1.859 -7.605 1.00 86.50 129 VAL A N 1
ATOM 1003 C CA . VAL A 1 129 ? 7.539 -2.949 -7.415 1.00 86.50 129 VAL A CA 1
ATOM 1004 C C . VAL A 1 129 ? 6.747 -2.679 -6.155 1.00 86.50 129 VAL A C 1
ATOM 1006 O O . VAL A 1 129 ? 7.335 -2.515 -5.087 1.00 86.50 129 VAL A O 1
ATOM 1009 N N . HIS A 1 130 ? 5.428 -2.678 -6.275 1.00 84.38 130 HIS A N 1
ATOM 1010 C CA . HIS A 1 130 ? 4.526 -2.702 -5.135 1.00 84.38 130 HIS A CA 1
ATOM 1011 C C . HIS A 1 130 ? 4.240 -4.153 -4.749 1.00 84.38 130 HIS A C 1
ATOM 1013 O O . HIS A 1 130 ? 4.102 -5.022 -5.613 1.00 84.38 130 HIS A O 1
ATOM 1019 N N . LYS A 1 131 ? 4.219 -4.412 -3.445 1.00 81.44 131 LYS A N 1
ATOM 1020 C CA . LYS A 1 131 ? 3.923 -5.706 -2.841 1.00 81.44 131 LYS A CA 1
ATOM 1021 C C . LYS A 1 131 ? 2.944 -5.523 -1.700 1.00 81.44 131 LYS A C 1
ATOM 1023 O O . LYS A 1 131 ? 3.040 -4.574 -0.920 1.00 81.44 131 LYS A O 1
ATOM 1028 N N . TRP A 1 132 ? 2.100 -6.522 -1.514 1.00 69.88 132 TRP A N 1
ATOM 1029 C CA . TRP A 1 132 ? 1.271 -6.615 -0.324 1.00 69.88 132 TRP A CA 1
ATOM 1030 C C . TRP A 1 132 ? 2.073 -7.153 0.888 1.00 69.88 132 TRP A C 1
ATOM 1032 O O . TRP A 1 132 ? 2.918 -8.038 0.710 1.00 69.88 132 TRP A O 1
ATOM 1042 N N . PRO A 1 133 ? 1.816 -6.678 2.126 1.00 66.44 133 PRO A N 1
ATOM 1043 C CA . PRO A 1 133 ? 1.035 -5.486 2.475 1.00 66.44 133 PRO A CA 1
ATOM 1044 C C . PRO A 1 133 ? 1.833 -4.211 2.178 1.00 66.44 133 PRO A C 1
ATOM 1046 O O . PRO A 1 133 ? 2.991 -4.142 2.581 1.00 66.44 133 PRO A O 1
ATOM 1049 N N . SER A 1 134 ? 1.216 -3.244 1.484 1.00 66.94 134 SER A N 1
ATOM 1050 C CA . SER A 1 134 ? 1.741 -1.977 0.927 1.00 66.94 134 SER A CA 1
ATOM 1051 C C . SER A 1 134 ? 3.233 -1.660 1.119 1.00 66.94 134 SER A C 1
ATOM 1053 O O . SER A 1 134 ? 3.614 -0.588 1.591 1.00 66.94 134 SER A O 1
ATOM 1055 N N . ARG A 1 135 ? 4.108 -2.556 0.677 1.00 62.00 135 ARG A N 1
ATOM 1056 C CA . ARG A 1 135 ? 5.567 -2.440 0.685 1.00 62.00 135 ARG A CA 1
ATOM 1057 C C . ARG A 1 135 ? 6.026 -2.179 -0.735 1.00 62.00 135 ARG A C 1
ATOM 1059 O O . ARG A 1 135 ? 5.406 -2.643 -1.682 1.00 62.00 135 ARG A O 1
ATOM 1066 N N . SER A 1 136 ? 7.113 -1.435 -0.883 1.00 66.06 136 SER A N 1
ATOM 1067 C CA . SER A 1 136 ? 7.761 -1.289 -2.181 1.00 66.06 136 SER A CA 1
ATOM 1068 C C . SER A 1 136 ? 9.206 -1.752 -2.126 1.00 66.06 136 SER A C 1
ATOM 1070 O O . SER A 1 136 ? 9.895 -1.540 -1.123 1.00 66.06 136 SER A O 1
ATOM 1072 N N . ASP A 1 137 ? 9.637 -2.380 -3.214 1.00 68.81 137 ASP A N 1
ATOM 1073 C CA . ASP A 1 137 ? 11.019 -2.764 -3.485 1.00 68.81 137 ASP A CA 1
ATOM 1074 C C . ASP A 1 137 ? 11.421 -2.224 -4.869 1.00 68.81 137 ASP A C 1
ATOM 1076 O O . ASP A 1 137 ? 10.572 -2.026 -5.738 1.00 68.81 137 ASP A O 1
ATOM 1080 N N . ILE A 1 138 ? 12.709 -1.964 -5.087 1.00 66.31 138 ILE A N 1
ATOM 1081 C CA . ILE A 1 138 ? 13.230 -1.449 -6.365 1.00 66.31 138 ILE A CA 1
ATOM 1082 C C . ILE A 1 138 ? 13.732 -2.571 -7.266 1.00 66.31 138 ILE A C 1
ATOM 1084 O O . ILE A 1 138 ? 14.224 -3.595 -6.793 1.00 66.31 138 ILE A O 1
ATOM 1088 N N . ILE A 1 139 ? 13.654 -2.336 -8.573 1.00 63.38 139 ILE A N 1
ATOM 1089 C CA . ILE A 1 139 ? 14.396 -3.090 -9.580 1.00 63.38 139 ILE A CA 1
ATOM 1090 C C . ILE A 1 139 ? 15.497 -2.173 -10.106 1.00 63.38 139 ILE A C 1
ATOM 1092 O O . ILE A 1 139 ? 15.216 -1.110 -10.663 1.00 63.38 139 ILE A O 1
ATOM 1096 N N . VAL A 1 140 ? 16.741 -2.605 -9.913 1.00 61.06 140 VAL A N 1
ATOM 1097 C CA . VAL A 1 140 ? 17.948 -1.935 -10.410 1.00 61.06 140 VAL A CA 1
ATOM 1098 C C . VAL A 1 140 ? 18.354 -2.590 -11.727 1.00 61.06 140 VAL A C 1
ATOM 1100 O O . VAL A 1 140 ? 18.371 -3.822 -11.817 1.00 61.06 140 VAL A O 1
ATOM 1103 N N . ASP A 1 141 ? 18.643 -1.788 -12.750 1.00 56.47 141 ASP A N 1
ATOM 1104 C CA . ASP A 1 141 ? 19.223 -2.283 -13.999 1.00 56.47 141 ASP A CA 1
ATOM 1105 C C . ASP A 1 141 ? 20.743 -2.389 -13.859 1.00 56.47 141 ASP A C 1
ATOM 1107 O O . ASP A 1 141 ? 21.415 -1.388 -13.674 1.00 56.47 141 ASP A O 1
ATOM 1111 N N . THR A 1 142 ? 21.292 -3.600 -13.968 1.00 52.88 142 THR A N 1
ATOM 1112 C CA . THR A 1 142 ? 22.748 -3.822 -13.990 1.00 52.88 142 THR A CA 1
ATOM 1113 C C . THR A 1 142 ? 23.317 -3.851 -15.417 1.00 52.88 142 THR A C 1
ATOM 1115 O O . THR A 1 142 ? 24.441 -4.311 -15.620 1.00 52.88 142 THR A O 1
ATOM 1118 N N . GLY A 1 143 ? 22.538 -3.476 -16.438 1.00 47.03 143 GLY A N 1
ATOM 1119 C CA . GLY A 1 143 ? 22.964 -3.519 -17.834 1.00 47.03 143 GLY A CA 1
ATOM 1120 C C . GLY A 1 143 ? 21.863 -3.136 -18.822 1.00 47.03 143 GLY A C 1
ATOM 1121 O O . GLY A 1 143 ? 20.994 -3.942 -19.142 1.00 47.03 143 GLY A O 1
ATOM 1122 N N . SER A 1 144 ? 22.000 -1.926 -19.362 1.00 44.59 144 SER A N 1
ATOM 1123 C CA . SER A 1 144 ? 21.241 -1.265 -20.436 1.00 44.59 144 SER A CA 1
ATOM 1124 C C . SER A 1 144 ? 20.412 -2.159 -21.383 1.00 44.59 144 SER A C 1
ATOM 1126 O O . SER A 1 144 ? 20.795 -2.426 -22.519 1.00 44.59 144 SER A O 1
ATOM 1128 N N . SER A 1 145 ? 19.216 -2.562 -20.941 1.00 44.56 145 SER A N 1
ATOM 1129 C CA . SER A 1 145 ? 17.947 -2.472 -21.692 1.00 44.56 145 SER A CA 1
ATOM 1130 C C . SER A 1 145 ? 16.848 -3.312 -21.021 1.00 44.56 145 SER A C 1
ATOM 1132 O O . SER A 1 145 ? 16.811 -4.543 -21.091 1.00 44.56 145 SER A O 1
ATOM 1134 N N . VAL A 1 146 ? 15.861 -2.649 -20.418 1.00 48.16 146 VAL A N 1
ATOM 1135 C CA . VAL A 1 146 ? 14.614 -3.315 -20.012 1.00 48.16 146 VAL A CA 1
ATOM 1136 C C . VAL A 1 146 ? 13.755 -3.531 -21.258 1.00 48.16 146 VAL A C 1
ATOM 1138 O O . VAL A 1 146 ? 13.335 -2.576 -21.907 1.00 48.16 146 VAL A O 1
ATOM 1141 N N . GLN A 1 147 ? 13.509 -4.791 -21.631 1.00 47.72 147 GLN A N 1
ATOM 1142 C CA . GLN A 1 147 ? 12.959 -5.118 -22.954 1.00 47.72 147 GLN A CA 1
ATOM 1143 C C . GLN A 1 147 ? 11.446 -5.364 -22.962 1.00 47.72 147 GLN A C 1
ATOM 1145 O O . GLN A 1 147 ? 10.808 -5.111 -23.989 1.00 47.72 147 GLN A O 1
ATOM 1150 N N . ARG A 1 148 ? 10.838 -5.862 -21.872 1.00 47.47 148 ARG A N 1
ATOM 1151 C CA . ARG A 1 148 ? 9.385 -6.127 -21.844 1.00 47.47 148 ARG A CA 1
ATOM 1152 C C . ARG A 1 148 ? 8.843 -6.393 -20.438 1.00 47.47 148 ARG A C 1
ATOM 1154 O O . ARG A 1 148 ? 9.353 -7.273 -19.753 1.00 47.47 148 ARG A O 1
ATOM 1161 N N . LEU A 1 149 ? 7.741 -5.743 -20.055 1.00 47.59 149 LEU A N 1
ATOM 1162 C CA . LEU A 1 149 ? 6.903 -6.215 -18.947 1.00 47.59 149 LEU A CA 1
ATOM 1163 C C . LEU A 1 149 ? 5.836 -7.181 -19.468 1.00 47.59 149 LEU A C 1
ATOM 1165 O O . LEU A 1 149 ? 5.200 -6.905 -20.490 1.00 47.59 149 LEU A O 1
ATOM 1169 N N . VAL A 1 150 ? 5.621 -8.289 -18.759 1.00 50.91 150 VAL A N 1
ATOM 1170 C CA . VAL A 1 150 ? 4.499 -9.196 -19.007 1.00 50.91 150 VAL A CA 1
ATOM 1171 C C . VAL A 1 150 ? 3.688 -9.311 -17.719 1.00 50.91 150 VAL A C 1
ATOM 1173 O O . VAL A 1 150 ? 4.130 -9.917 -16.741 1.00 50.91 150 VAL A O 1
ATOM 1176 N N . VAL A 1 151 ? 2.501 -8.705 -17.733 1.00 50.44 151 VAL A N 1
ATOM 1177 C CA . VAL A 1 151 ? 1.456 -8.964 -16.739 1.00 50.44 151 VAL A CA 1
ATOM 1178 C C . VAL A 1 151 ? 0.612 -10.094 -17.314 1.00 50.44 151 VAL A C 1
ATOM 1180 O O . VAL A 1 151 ? -0.136 -9.881 -18.269 1.00 50.44 151 VAL A O 1
ATOM 1183 N N . ASP A 1 152 ? 0.812 -11.307 -16.805 1.00 52.62 152 ASP A N 1
ATOM 1184 C CA . ASP A 1 152 ? 0.032 -12.468 -17.224 1.00 52.62 152 ASP A CA 1
ATOM 1185 C C . ASP A 1 152 ? -1.225 -12.533 -16.344 1.00 52.62 152 ASP A C 1
ATOM 1187 O O . ASP A 1 152 ? -1.194 -12.976 -15.196 1.00 52.62 152 ASP A O 1
ATOM 1191 N N . GLU A 1 153 ? -2.356 -12.086 -16.889 1.00 44.66 153 GLU A N 1
ATOM 1192 C CA . GLU A 1 153 ? -3.682 -12.376 -16.340 1.00 44.66 153 GLU A CA 1
ATOM 1193 C C . GLU A 1 153 ? -4.058 -13.818 -16.710 1.00 44.66 153 GLU A C 1
ATOM 1195 O O . GLU A 1 153 ? -4.830 -14.004 -17.650 1.00 44.66 153 GLU A O 1
ATOM 1200 N N . ARG A 1 154 ? -3.456 -14.843 -16.083 1.00 44.91 154 ARG A N 1
ATOM 1201 C CA . ARG A 1 154 ? -3.974 -16.231 -16.074 1.00 44.91 154 ARG A CA 1
ATOM 1202 C C . ARG A 1 154 ? -3.105 -17.211 -15.294 1.00 44.91 154 ARG A C 1
ATOM 1204 O O . ARG A 1 154 ? -2.064 -17.644 -15.777 1.00 44.91 154 ARG A O 1
ATOM 1211 N N . GLU A 1 155 ? -3.687 -17.744 -14.232 1.00 41.03 155 GLU A N 1
ATOM 1212 C CA . GLU A 1 155 ? -3.709 -19.190 -14.007 1.00 41.03 155 GLU A CA 1
ATOM 1213 C C . GLU A 1 155 ? -5.187 -19.609 -13.928 1.00 41.03 155 GLU A C 1
ATOM 1215 O O . GLU A 1 155 ? -5.768 -19.599 -12.853 1.00 41.03 155 GLU A O 1
ATOM 1220 N N . GLY A 1 156 ? -5.833 -19.904 -15.070 1.00 42.44 156 GLY A N 1
ATOM 1221 C CA . GLY A 1 156 ? -7.174 -20.526 -15.065 1.00 42.44 156 GLY A CA 1
ATOM 1222 C C . GLY A 1 156 ? -8.152 -20.159 -16.191 1.00 42.44 156 GLY A C 1
ATOM 1223 O O . GLY A 1 156 ? -8.996 -20.975 -16.547 1.00 42.44 156 GLY A O 1
ATOM 1224 N N . GLY A 1 157 ? -8.049 -18.979 -16.810 1.00 39.62 157 GLY A N 1
ATOM 1225 C CA . GLY A 1 157 ? -9.003 -18.537 -17.842 1.00 39.62 157 GLY A CA 1
ATOM 1226 C C . GLY A 1 157 ? -8.612 -18.885 -19.288 1.00 39.62 157 GLY A C 1
ATOM 1227 O O . GLY A 1 157 ? -7.588 -18.440 -19.798 1.00 39.62 157 GLY A O 1
ATOM 1228 N N . THR A 1 158 ? -9.468 -19.584 -20.033 1.00 39.97 158 THR A N 1
ATOM 1229 C CA . THR A 1 158 ? -9.290 -19.947 -21.463 1.00 39.97 158 THR A CA 1
ATOM 1230 C C . THR A 1 158 ? -9.272 -18.769 -22.458 1.00 39.97 158 THR A C 1
ATOM 1232 O O . THR A 1 158 ? -9.189 -18.959 -23.673 1.00 39.97 158 THR A O 1
ATOM 1235 N N . GLY A 1 159 ? -9.365 -17.521 -22.005 1.00 40.09 159 GLY A N 1
ATOM 1236 C CA . GLY A 1 159 ? -9.816 -16.421 -22.858 1.00 40.09 159 GLY A CA 1
ATOM 1237 C C . GLY A 1 159 ? -8.768 -15.768 -23.761 1.00 40.09 159 GLY A C 1
ATOM 1238 O O . GLY A 1 159 ? -8.533 -14.603 -23.552 1.00 40.09 159 GLY A O 1
ATOM 1239 N N . LYS A 1 160 ? -8.040 -16.427 -24.672 1.00 33.28 160 LYS A N 1
ATOM 1240 C CA . LYS A 1 160 ? -7.090 -15.821 -25.669 1.00 33.28 160 LYS A CA 1
ATOM 1241 C C . LYS A 1 160 ? -6.305 -14.522 -25.280 1.00 33.28 160 LYS A C 1
ATOM 1243 O O . LYS A 1 160 ? -6.892 -13.446 -25.200 1.00 33.28 160 LYS A O 1
ATOM 1248 N N . PRO A 1 161 ? -4.967 -14.554 -25.133 1.00 38.75 161 PRO A N 1
ATOM 1249 C CA . PRO A 1 161 ? -4.182 -13.368 -24.768 1.00 38.75 161 PRO A CA 1
ATOM 1250 C C . PRO A 1 161 ? -4.395 -12.206 -25.753 1.00 38.75 161 PRO A C 1
ATOM 1252 O O . PRO A 1 161 ? -4.165 -12.346 -26.956 1.00 38.75 161 PRO A O 1
ATOM 1255 N N . VAL A 1 162 ? -4.790 -11.033 -25.245 1.00 37.72 162 VAL A N 1
ATOM 1256 C CA . VAL A 1 162 ? -4.869 -9.789 -26.029 1.00 37.72 162 VAL A CA 1
ATOM 1257 C C . VAL A 1 162 ? -3.466 -9.191 -26.136 1.00 37.72 162 VAL A C 1
ATOM 1259 O O . VAL A 1 162 ? -3.164 -8.114 -25.635 1.00 37.72 162 VAL A O 1
ATOM 1262 N N . ALA A 1 163 ? -2.565 -9.902 -26.808 1.00 37.75 163 ALA A N 1
ATOM 1263 C CA . ALA A 1 163 ? -1.261 -9.372 -27.177 1.00 37.75 163 ALA A CA 1
ATOM 1264 C C . ALA A 1 163 ? -1.382 -8.595 -28.498 1.00 37.75 163 ALA A C 1
ATOM 1266 O O . ALA A 1 163 ? -0.870 -9.017 -29.535 1.00 37.75 163 ALA A O 1
ATOM 1267 N N . LYS A 1 164 ? -2.054 -7.435 -28.494 1.00 34.62 164 LYS A N 1
ATOM 1268 C CA . LYS A 1 164 ? -1.843 -6.461 -29.577 1.00 34.62 164 LYS A CA 1
ATOM 1269 C C . LYS A 1 164 ? -0.470 -5.839 -29.355 1.00 34.62 164 LYS A C 1
ATOM 1271 O O . LYS A 1 164 ? -0.300 -4.962 -28.515 1.00 34.62 164 LYS A O 1
ATOM 1276 N N . SER A 1 165 ? 0.529 -6.341 -30.079 1.00 36.94 165 SER A N 1
ATOM 1277 C CA . SER A 1 165 ? 1.878 -5.785 -30.021 1.00 36.94 165 SER A CA 1
ATOM 1278 C C . SER A 1 165 ? 1.838 -4.290 -30.366 1.00 36.94 165 SER A C 1
ATOM 1280 O O . SER A 1 165 ? 1.318 -3.885 -31.409 1.00 36.94 165 SER A O 1
ATOM 1282 N N . LEU A 1 166 ? 2.413 -3.456 -29.495 1.00 34.19 166 LEU A N 1
ATOM 1283 C CA . LEU A 1 166 ? 2.560 -2.011 -29.719 1.00 34.19 166 LEU A CA 1
ATOM 1284 C C . LEU A 1 166 ? 3.330 -1.702 -31.023 1.00 34.19 166 LEU A C 1
ATOM 1286 O O . LEU A 1 166 ? 3.179 -0.625 -31.601 1.00 34.19 166 LEU A O 1
ATOM 1290 N N . ARG A 1 167 ? 4.112 -2.670 -31.534 1.00 35.94 167 ARG A N 1
ATOM 1291 C CA . ARG A 1 167 ? 4.816 -2.579 -32.823 1.00 35.94 167 ARG A CA 1
ATOM 1292 C C . ARG A 1 167 ? 3.866 -2.360 -34.002 1.00 35.94 167 ARG A C 1
ATOM 1294 O O . ARG A 1 167 ? 4.212 -1.596 -34.898 1.00 35.94 167 ARG A O 1
ATOM 1301 N N . ALA A 1 168 ? 2.667 -2.947 -33.992 1.00 36.19 168 ALA A N 1
ATOM 1302 C CA . ALA A 1 168 ? 1.712 -2.772 -35.089 1.00 36.19 168 ALA A CA 1
ATOM 1303 C C . ALA A 1 168 ? 1.142 -1.342 -35.160 1.00 36.19 168 ALA A C 1
ATOM 1305 O O . ALA A 1 168 ? 0.825 -0.858 -36.244 1.00 36.19 168 ALA A O 1
ATOM 1306 N N . HIS A 1 169 ? 1.056 -0.634 -34.028 1.00 33.06 169 HIS A N 1
ATOM 1307 C CA . HIS A 1 169 ? 0.509 0.726 -33.991 1.00 33.06 169 HIS A CA 1
ATOM 1308 C C . HIS A 1 169 ? 1.537 1.797 -34.396 1.00 33.06 169 HIS A C 1
ATOM 1310 O O . HIS A 1 169 ? 1.175 2.831 -34.954 1.00 33.06 169 HIS A O 1
ATOM 1316 N N . LEU A 1 170 ? 2.830 1.529 -34.179 1.00 36.56 170 LEU A N 1
ATOM 1317 C CA . LEU A 1 170 ? 3.920 2.446 -34.531 1.00 36.56 170 LEU A CA 1
ATOM 1318 C C . LEU A 1 170 ? 4.467 2.225 -35.952 1.00 36.56 170 LEU A C 1
ATOM 1320 O O . LEU A 1 170 ? 4.938 3.176 -36.575 1.00 36.56 170 LEU A O 1
ATOM 1324 N N . ALA A 1 171 ? 4.346 1.016 -36.509 1.00 42.22 171 ALA A N 1
ATOM 1325 C CA . ALA A 1 171 ? 4.760 0.731 -37.886 1.00 42.22 171 ALA A CA 1
ATOM 1326 C C . ALA A 1 171 ? 3.815 1.331 -38.951 1.00 42.22 171 ALA A C 1
ATOM 1328 O O . ALA A 1 171 ? 4.247 1.624 -40.063 1.00 42.22 171 ALA A O 1
ATOM 1329 N N . GLY A 1 172 ? 2.544 1.586 -38.616 1.00 39.66 172 GLY A N 1
ATOM 1330 C CA . GLY A 1 172 ? 1.535 2.078 -39.567 1.00 39.66 172 GLY A CA 1
ATOM 1331 C C . GLY A 1 172 ? 1.611 3.568 -39.935 1.00 39.66 172 GLY A C 1
ATOM 1332 O O . GLY A 1 172 ? 0.873 4.003 -40.815 1.00 39.66 172 GLY A O 1
ATOM 1333 N N . LYS A 1 173 ? 2.473 4.376 -39.294 1.00 46.31 173 LYS A N 1
ATOM 1334 C CA . LYS A 1 173 ? 2.546 5.836 -39.539 1.00 46.31 173 LYS A CA 1
ATOM 1335 C C . LYS A 1 173 ? 3.726 6.304 -40.400 1.00 46.31 173 LYS A C 1
ATOM 1337 O O . LYS A 1 173 ? 3.803 7.488 -40.717 1.00 46.31 173 LYS A O 1
ATOM 1342 N N . ARG A 1 174 ? 4.619 5.414 -40.846 1.00 46.25 174 ARG A N 1
ATOM 1343 C CA . ARG A 1 174 ? 5.744 5.765 -41.737 1.00 46.25 174 ARG A CA 1
ATOM 1344 C C . ARG A 1 174 ? 5.488 5.278 -43.162 1.00 46.25 174 ARG A C 1
ATOM 1346 O O . ARG A 1 174 ? 6.093 4.319 -43.618 1.00 46.25 174 ARG A O 1
ATOM 1353 N N . GLY A 1 175 ? 4.568 5.931 -43.869 1.00 51.94 175 GLY A N 1
ATOM 1354 C CA . GLY A 1 175 ? 4.232 5.500 -45.226 1.00 51.94 175 GLY A CA 1
ATOM 1355 C C . GLY A 1 175 ? 3.267 6.394 -45.991 1.00 51.94 175 GLY A C 1
ATOM 1356 O O . GLY A 1 175 ? 2.352 5.883 -46.622 1.00 51.94 175 GLY A O 1
ATOM 1357 N N . ARG A 1 176 ? 3.449 7.719 -45.981 1.00 44.19 176 ARG A N 1
ATOM 1358 C CA . ARG A 1 176 ? 2.827 8.583 -46.999 1.00 44.19 176 ARG A CA 1
ATOM 1359 C C . ARG A 1 176 ? 3.905 9.412 -47.690 1.00 44.19 176 ARG A C 1
ATOM 1361 O O . ARG A 1 176 ? 4.241 10.510 -47.261 1.00 44.19 176 ARG A O 1
ATOM 1368 N N . LYS A 1 177 ? 4.471 8.841 -48.761 1.00 45.19 177 LYS A N 1
ATOM 1369 C CA . LYS A 1 177 ? 5.244 9.578 -49.768 1.00 45.19 177 LYS A CA 1
ATOM 1370 C C . LYS A 1 177 ? 4.354 10.701 -50.313 1.00 45.19 177 LYS A C 1
ATOM 1372 O O . LYS A 1 177 ? 3.301 10.419 -50.883 1.00 45.19 177 LYS A O 1
ATOM 1377 N N . LYS A 1 178 ? 4.777 11.958 -50.159 1.00 42.59 178 LYS A N 1
ATOM 1378 C CA . LYS A 1 178 ? 4.269 13.064 -50.977 1.00 42.59 178 LYS A CA 1
ATOM 1379 C C . LYS A 1 178 ? 4.759 12.830 -52.408 1.00 42.59 178 LYS A C 1
ATOM 1381 O O . LYS A 1 178 ? 5.954 12.900 -52.666 1.00 42.59 178 LYS A O 1
ATOM 1386 N N . LYS A 1 179 ? 3.835 12.514 -53.314 1.00 51.34 179 LYS A N 1
ATOM 1387 C CA . LYS A 1 179 ? 3.984 12.788 -54.745 1.00 51.34 179 LYS A CA 1
ATOM 1388 C C . LYS A 1 179 ? 3.346 14.150 -54.993 1.00 51.34 179 LYS A C 1
ATOM 1390 O O . LYS A 1 179 ? 2.132 14.265 -54.829 1.00 51.34 179 LYS A O 1
ATOM 1395 N N . ARG A 1 180 ? 4.159 15.131 -55.361 1.00 54.41 180 ARG A N 1
ATOM 1396 C CA . ARG A 1 180 ? 3.903 16.123 -56.408 1.00 54.41 180 ARG A CA 1
ATOM 1397 C C . ARG A 1 180 ? 5.155 16.962 -56.573 1.00 54.41 180 ARG A C 1
ATOM 1399 O O . ARG A 1 180 ? 5.643 17.443 -55.530 1.00 54.41 180 ARG A O 1
#

Sequence (180 aa):
MPKPLTSTHLRRLAEEADGRRGEKLQLIQDPRTGELRFLAAGEKLARGTAVVAEAATENRVPTRDPVKVSLTINGKKIDLAGADAIFWSESAIEKFMWPYYQSRGLMDAKMQTLQKAYYATDSEIVAIVHKWPSRSDIIVDTGSSVQRLVVDEREGGTGKPVAKSLRAHLAGKRGRKKKR

Radius of gyration: 22.53 Å; chains: 1; bounding box: 43×37×87 Å

Foldseek 3Di:
DQDDDDPLLVVLQVLVLVLVAPDKWFWKQDPPPRDTDTADVPHDQDPPIDGPDIDHHHPDDPPADDKWWWFADPNDIDTPPQFPDKDQDPCCCVVPVVCVCVSNVVCDPVVVVVVCLVPDPPRQFRMWTAGGPGDIDTDGDPDDDRDDIDTDRDDPDPDDDPCPDPVVVVVVPPDDDDDD

pLDDT: mean 73.37, std 17.68, range [33.06, 93.69]